Protein AF-A0A966V0D0-F1 (afdb_monomer)

Sequence (56 aa):
MLLIDTSLWIDFTRSSSPQSRKQQIAPWILDPAAHLAEPVVFELLRFARPDEAQQL

Radius of gyration: 11.84 Å; Cα contacts (8 Å, |Δi|>4): 42; chains: 1; bounding box: 25×22×28 Å

Mean predicted aligned error: 4.53 Å

Secondary structure (DSSP, 8-state):
-EEE-HHHHHHHH-TTS-HHHHHHHHHHHS-TTEEE-HHHHHHHHHHS-TTTTT--

Structure (mmCIF, N/CA/C/O backbone):
data_AF-A0A966V0D0-F1
#
_entry.id   AF-A0A966V0D0-F1
#
loop_
_atom_site.group_PDB
_atom_site.id
_atom_site.type_symbol
_atom_site.label_atom_id
_atom_site.label_alt_id
_atom_site.label_comp_id
_atom_site.label_asym_id
_atom_site.label_entity_id
_atom_site.label_seq_id
_atom_site.pdbx_PDB_ins_code
_atom_site.Cartn_x
_atom_site.Cartn_y
_atom_site.Cartn_z
_atom_site.occupancy
_atom_site.B_iso_or_equiv
_atom_site.auth_seq_id
_atom_site.auth_comp_id
_atom_site.auth_asym_id
_atom_site.auth_atom_id
_atom_site.pdbx_PDB_model_num
ATOM 1 N N . MET A 1 1 ? -7.542 11.189 -10.738 1.00 66.00 1 MET A N 1
ATOM 2 C CA . MET A 1 1 ? -6.188 10.629 -10.572 1.00 66.00 1 MET A CA 1
ATOM 3 C C . MET A 1 1 ? -5.764 10.895 -9.141 1.00 66.00 1 MET A C 1
ATOM 5 O O . MET A 1 1 ? -5.669 12.060 -8.769 1.00 66.00 1 MET A O 1
ATOM 9 N N . LEU A 1 2 ? -5.633 9.843 -8.334 1.00 81.06 2 LEU A N 1
ATOM 10 C CA . LEU A 1 2 ? -5.187 9.924 -6.943 1.00 81.06 2 LEU A CA 1
ATOM 11 C C . LEU A 1 2 ? -3.733 9.458 -6.884 1.00 81.06 2 LEU A C 1
ATOM 13 O O . LEU A 1 2 ? -3.405 8.412 -7.439 1.00 81.06 2 LEU A O 1
ATOM 17 N N . LEU A 1 3 ? -2.879 10.249 -6.241 1.00 86.25 3 LEU A N 1
ATOM 18 C CA . LEU A 1 3 ? -1.501 9.876 -5.953 1.00 86.25 3 LEU A CA 1
ATOM 19 C C . LEU A 1 3 ? -1.422 9.450 -4.488 1.00 86.25 3 LEU A C 1
ATOM 21 O O . LEU A 1 3 ? -1.738 10.239 -3.597 1.00 86.25 3 LEU A O 1
ATOM 25 N N . ILE A 1 4 ? -1.029 8.206 -4.246 1.00 86.56 4 ILE A N 1
ATOM 26 C CA . ILE A 1 4 ? -0.870 7.660 -2.904 1.00 86.56 4 ILE A CA 1
ATOM 27 C C . ILE A 1 4 ? 0.499 8.057 -2.373 1.00 86.56 4 ILE A C 1
ATOM 29 O O . ILE A 1 4 ? 1.535 7.613 -2.870 1.00 86.56 4 ILE A O 1
ATOM 33 N N . ASP A 1 5 ? 0.475 8.890 -1.339 1.00 88.44 5 ASP A N 1
ATOM 34 C CA . ASP A 1 5 ? 1.661 9.252 -0.579 1.00 88.44 5 ASP A CA 1
ATOM 35 C C . ASP A 1 5 ? 2.181 8.068 0.254 1.00 88.44 5 ASP A C 1
ATOM 37 O O . ASP A 1 5 ? 1.420 7.208 0.717 1.00 88.44 5 ASP A O 1
ATOM 41 N N . THR A 1 6 ? 3.490 8.061 0.502 1.00 84.94 6 THR A N 1
ATOM 42 C CA . THR A 1 6 ? 4.181 7.053 1.312 1.00 84.94 6 THR A CA 1
ATOM 43 C C . THR A 1 6 ? 3.550 6.873 2.691 1.00 84.94 6 THR A C 1
ATOM 45 O O . THR A 1 6 ? 3.436 5.745 3.166 1.00 84.94 6 THR A O 1
ATOM 48 N N . SER A 1 7 ? 3.098 7.951 3.336 1.00 88.19 7 SER A N 1
ATOM 49 C CA . SER A 1 7 ? 2.472 7.880 4.662 1.00 88.19 7 SER A CA 1
ATOM 50 C C . SER A 1 7 ? 1.197 7.028 4.669 1.00 88.19 7 SER A C 1
ATOM 52 O O . SER A 1 7 ? 1.042 6.174 5.543 1.00 88.19 7 SER A O 1
ATOM 54 N N . LEU A 1 8 ? 0.331 7.184 3.660 1.00 90.12 8 LEU A N 1
ATOM 55 C CA . LEU A 1 8 ? -0.896 6.396 3.512 1.00 90.12 8 LEU A CA 1
ATOM 56 C C . LEU A 1 8 ? -0.592 4.933 3.189 1.00 90.12 8 LEU A C 1
ATOM 58 O O . LEU A 1 8 ? -1.208 4.032 3.762 1.00 90.12 8 LEU A O 1
ATOM 62 N N . TRP A 1 9 ? 0.386 4.688 2.316 1.00 89.19 9 TRP A N 1
ATOM 63 C CA . TRP A 1 9 ? 0.820 3.330 1.995 1.00 89.19 9 TRP A CA 1
ATOM 64 C C . TRP A 1 9 ? 1.386 2.598 3.221 1.00 89.19 9 TRP A C 1
ATOM 66 O O . TRP A 1 9 ? 1.030 1.446 3.488 1.00 89.19 9 TRP A O 1
ATOM 76 N N . ILE A 1 10 ? 2.226 3.274 4.012 1.00 88.81 10 ILE A N 1
ATOM 77 C CA . ILE A 1 10 ? 2.776 2.734 5.263 1.00 88.81 10 ILE A CA 1
ATOM 78 C C . ILE A 1 10 ? 1.652 2.466 6.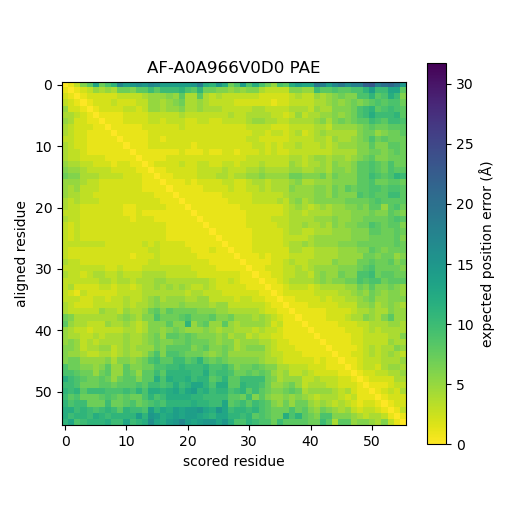262 1.00 88.81 10 ILE A C 1
ATOM 80 O O . ILE A 1 10 ? 1.600 1.384 6.847 1.00 88.81 10 ILE A O 1
ATOM 84 N N . ASP A 1 11 ? 0.733 3.415 6.454 1.00 91.88 11 ASP A N 1
ATOM 85 C CA . ASP A 1 11 ? -0.400 3.237 7.362 1.00 91.88 11 ASP A CA 1
ATOM 86 C C . ASP A 1 11 ? -1.261 2.023 6.966 1.00 91.88 11 ASP A C 1
ATOM 88 O O . ASP A 1 11 ? -1.720 1.285 7.844 1.00 91.88 11 ASP A O 1
ATOM 92 N N . PHE A 1 12 ? -1.434 1.769 5.666 1.00 92.94 12 PHE A N 1
ATOM 93 C CA . PHE A 1 12 ? -2.210 0.638 5.154 1.00 92.94 12 PHE A CA 1
ATOM 94 C C . PHE A 1 12 ? -1.504 -0.711 5.356 1.00 92.94 12 PHE A C 1
ATOM 96 O O . PHE A 1 12 ? -2.101 -1.670 5.858 1.00 92.94 12 PHE A O 1
ATOM 103 N N . THR A 1 13 ? -0.217 -0.783 5.013 1.00 89.44 13 THR A N 1
ATOM 104 C CA . THR A 1 13 ? 0.556 -2.037 4.987 1.00 89.44 13 THR A CA 1
ATOM 105 C C . THR A 1 13 ? 1.117 -2.441 6.351 1.00 89.44 13 THR A C 1
ATOM 107 O O . THR A 1 13 ? 1.221 -3.631 6.654 1.00 89.44 13 THR A O 1
ATOM 110 N N . ARG A 1 14 ? 1.428 -1.486 7.234 1.00 90.94 14 ARG A N 1
ATOM 111 C CA . ARG A 1 14 ? 2.059 -1.761 8.532 1.00 90.94 14 ARG A CA 1
ATOM 112 C C . ARG A 1 14 ? 1.137 -2.554 9.461 1.00 90.94 14 ARG A C 1
ATOM 114 O O . ARG A 1 14 ? -0.023 -2.202 9.675 1.00 90.94 14 ARG A O 1
ATOM 121 N N . SER A 1 15 ? 1.654 -3.621 10.069 1.00 91.62 15 SER A N 1
ATOM 122 C CA . SER A 1 15 ? 0.886 -4.491 10.977 1.00 91.62 15 SER A CA 1
ATOM 123 C C . SER A 1 15 ? 0.379 -3.767 12.228 1.00 91.62 15 SER A C 1
ATOM 125 O O . SER A 1 15 ? -0.734 -4.027 12.668 1.00 91.62 15 SER A O 1
ATOM 127 N N . SER A 1 16 ? 1.159 -2.825 12.765 1.00 94.25 16 SER A N 1
ATOM 128 C CA . SER A 1 16 ? 0.820 -2.075 13.980 1.00 94.25 16 SER A CA 1
ATOM 129 C C . SER A 1 16 ? -0.216 -0.964 13.776 1.00 94.25 16 SER A C 1
ATOM 131 O O . SER A 1 16 ? -0.609 -0.325 14.750 1.00 94.25 16 SER A O 1
ATOM 133 N N . SER A 1 17 ? -0.626 -0.674 12.538 1.00 95.00 17 SER A N 1
ATOM 134 C CA . SER A 1 17 ? -1.618 0.370 12.272 1.00 95.00 17 SER A CA 1
ATOM 135 C C . SER A 1 17 ? -3.024 -0.085 12.684 1.00 95.00 17 SER A C 1
ATOM 137 O O . SER A 1 17 ? -3.403 -1.219 12.369 1.00 95.00 17 SER A O 1
ATOM 139 N N . P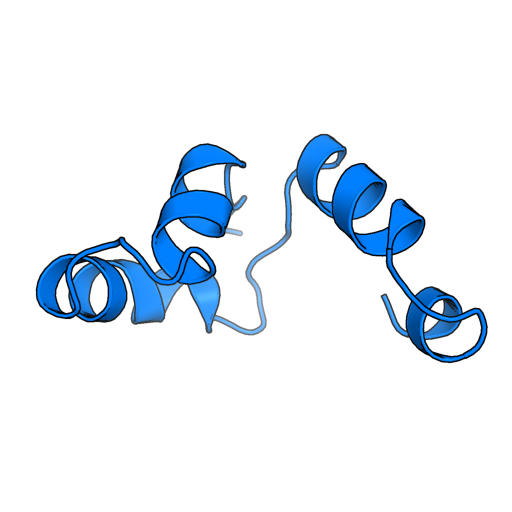RO A 1 18 ? -3.836 0.778 13.328 1.00 96.50 18 PRO A N 1
ATOM 140 C CA . PRO A 1 18 ? -5.199 0.434 13.725 1.00 96.50 18 PRO A CA 1
ATOM 141 C C . PRO A 1 18 ? -6.060 -0.013 12.541 1.00 96.50 18 PRO A C 1
ATOM 143 O O . PRO A 1 18 ? -6.054 0.621 11.484 1.00 96.50 18 PRO A O 1
ATOM 146 N N . GLN A 1 19 ? -6.868 -1.058 12.732 1.00 96.31 19 GLN A N 1
ATOM 147 C CA . GLN A 1 19 ? -7.753 -1.568 11.679 1.00 96.31 19 GLN A CA 1
ATOM 148 C C . GLN A 1 19 ? -8.761 -0.512 11.201 1.00 96.31 19 GLN A C 1
ATOM 150 O O . GLN A 1 19 ? -9.040 -0.437 10.008 1.00 96.31 19 GLN A O 1
ATOM 155 N N . SER A 1 20 ? -9.246 0.346 12.103 1.00 96.69 20 SER A N 1
ATOM 156 C CA . SER A 1 20 ? -10.135 1.463 11.764 1.00 96.69 20 SER A CA 1
ATOM 157 C C . SER A 1 20 ? -9.490 2.439 10.778 1.00 96.69 20 SER A C 1
ATOM 159 O O . SER A 1 20 ? -10.118 2.817 9.794 1.00 96.69 20 SER A O 1
ATOM 161 N N . ARG A 1 21 ? -8.212 2.786 10.977 1.00 94.06 21 ARG A N 1
ATOM 162 C CA . ARG A 1 21 ? -7.452 3.627 10.042 1.00 94.06 21 ARG A CA 1
ATOM 163 C C . ARG A 1 21 ? -7.297 2.943 8.686 1.00 94.06 21 ARG A C 1
ATOM 165 O O . ARG A 1 21 ? -7.516 3.579 7.662 1.00 94.06 21 ARG A O 1
ATOM 172 N N . LYS A 1 22 ? -6.978 1.645 8.670 1.00 96.19 22 LYS A N 1
ATOM 173 C CA . LYS A 1 22 ? -6.870 0.871 7.421 1.00 96.19 22 LYS A CA 1
ATOM 174 C C . LYS A 1 22 ? -8.183 0.857 6.642 1.00 96.19 22 LYS A C 1
ATOM 176 O O . LYS A 1 22 ? -8.170 1.059 5.436 1.00 96.19 22 LYS A O 1
ATOM 181 N N . GLN A 1 23 ? -9.310 0.669 7.330 1.00 96.56 23 GLN A N 1
ATOM 182 C CA . GLN A 1 23 ? -10.644 0.713 6.723 1.00 96.56 23 GLN A CA 1
ATOM 183 C C . GLN A 1 23 ? -10.981 2.0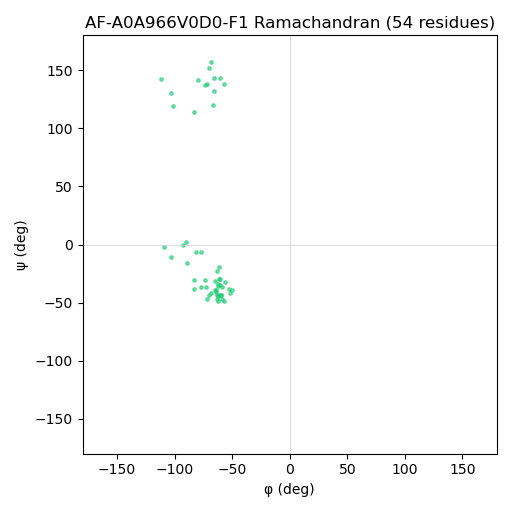99 6.167 1.00 96.56 23 GLN A C 1
ATOM 185 O O . GLN A 1 23 ? -11.557 2.191 5.088 1.00 96.56 23 GLN A O 1
ATOM 190 N N . GLN A 1 24 ? -10.594 3.167 6.870 1.00 95.75 24 GLN A N 1
ATOM 191 C CA . GLN A 1 24 ? -10.807 4.544 6.415 1.00 95.75 24 GLN A CA 1
ATOM 192 C C . GLN A 1 24 ? -10.040 4.862 5.128 1.00 95.75 24 GLN A C 1
ATOM 194 O O . GLN A 1 24 ? -10.591 5.519 4.252 1.00 95.75 24 GLN A O 1
ATOM 199 N N . ILE A 1 25 ? -8.793 4.396 5.005 1.00 94.62 25 ILE A N 1
ATOM 200 C CA . ILE A 1 25 ? -7.940 4.699 3.843 1.00 94.62 25 ILE A CA 1
ATOM 201 C C . ILE A 1 25 ? -8.092 3.697 2.685 1.00 94.62 25 ILE A C 1
ATOM 203 O O . ILE A 1 25 ? -7.692 3.998 1.562 1.00 94.62 25 ILE A O 1
ATOM 207 N N . ALA A 1 26 ? -8.687 2.523 2.933 1.00 94.62 26 ALA A N 1
ATOM 208 C CA . ALA A 1 26 ? -8.847 1.455 1.944 1.00 94.62 26 ALA A CA 1
ATOM 209 C C . ALA A 1 26 ? -9.491 1.901 0.617 1.00 94.62 26 ALA A C 1
ATOM 211 O O . ALA A 1 26 ? -8.977 1.490 -0.420 1.00 94.62 26 ALA A O 1
ATOM 212 N N . PRO A 1 27 ? -10.545 2.746 0.587 1.00 94.69 27 PRO A N 1
ATOM 213 C CA . PRO A 1 27 ? -11.158 3.157 -0.676 1.00 94.69 27 PRO A CA 1
ATOM 214 C C . PRO A 1 27 ? -10.203 3.898 -1.616 1.00 94.69 27 PRO A C 1
ATOM 216 O O . PRO A 1 27 ? -10.367 3.809 -2.825 1.00 94.69 27 PRO A O 1
ATOM 219 N N . TRP A 1 28 ? -9.210 4.614 -1.078 1.00 91.62 28 TRP A N 1
ATOM 220 C CA . TRP A 1 28 ? -8.215 5.322 -1.888 1.00 91.62 28 TRP A CA 1
ATOM 221 C C . TRP A 1 28 ? -7.083 4.401 -2.335 1.00 91.62 28 TRP A C 1
ATOM 223 O O . TRP A 1 28 ? -6.613 4.521 -3.458 1.00 91.62 28 TRP A O 1
ATOM 233 N N . ILE A 1 29 ? -6.653 3.479 -1.469 1.00 90.50 29 ILE A N 1
ATOM 234 C CA . ILE A 1 29 ? -5.560 2.540 -1.768 1.00 90.50 29 ILE A CA 1
ATOM 235 C C . ILE A 1 29 ? -5.994 1.457 -2.763 1.00 90.50 29 ILE A C 1
ATOM 237 O O . ILE A 1 29 ? -5.197 1.029 -3.589 1.00 90.50 29 ILE A O 1
ATOM 241 N N . LEU A 1 30 ? -7.244 0.998 -2.671 1.00 91.00 30 LEU A N 1
ATOM 242 C CA . LEU A 1 30 ? -7.790 -0.077 -3.505 1.00 91.00 30 LEU A CA 1
ATOM 243 C C . LEU A 1 30 ? -8.440 0.433 -4.800 1.00 91.00 30 LEU A C 1
ATOM 245 O O . LEU A 1 30 ? -8.987 -0.371 -5.553 1.00 91.00 30 LEU A O 1
ATOM 249 N N . ASP A 1 31 ? -8.412 1.744 -5.055 1.00 92.06 31 ASP A N 1
ATOM 250 C CA . ASP A 1 31 ? -8.866 2.316 -6.322 1.00 92.06 31 ASP A CA 1
ATOM 251 C C . ASP A 1 31 ? -7.914 1.867 -7.451 1.00 92.06 31 ASP A C 1
ATOM 253 O O . ASP A 1 31 ? -6.727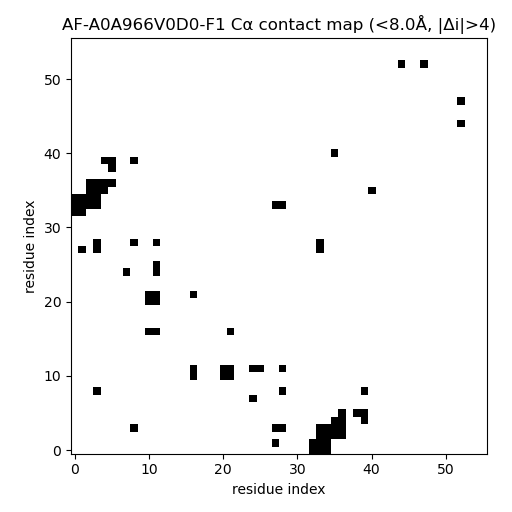 2.197 -7.407 1.00 92.06 31 ASP A O 1
ATOM 257 N N . PRO A 1 32 ? -8.395 1.155 -8.488 1.00 88.00 32 PRO A N 1
ATOM 258 C CA . PRO A 1 32 ? -7.558 0.718 -9.608 1.00 88.00 32 PRO A CA 1
ATOM 259 C C . PRO A 1 32 ? -6.920 1.865 -10.404 1.00 88.00 32 PRO A C 1
ATOM 261 O O . PRO A 1 32 ? -5.971 1.636 -11.149 1.00 88.00 32 PRO A O 1
ATOM 264 N N . ALA A 1 33 ? -7.450 3.088 -10.292 1.00 90.12 33 ALA A N 1
ATOM 265 C CA . ALA A 1 33 ? -6.894 4.286 -10.917 1.00 90.12 33 ALA A CA 1
ATOM 266 C C . ALA A 1 33 ? -5.919 5.053 -9.998 1.00 90.12 33 ALA A C 1
ATOM 268 O O . ALA A 1 33 ? -5.395 6.107 -10.394 1.00 90.12 33 ALA A O 1
ATOM 269 N N . ALA A 1 34 ? -5.688 4.574 -8.772 1.00 90.12 34 ALA A N 1
ATOM 270 C CA . ALA A 1 34 ? -4.692 5.138 -7.875 1.00 90.12 34 ALA A CA 1
ATOM 271 C C . ALA A 1 34 ? -3.281 4.803 -8.363 1.00 90.12 34 ALA A C 1
ATOM 273 O O . ALA A 1 34 ? -2.988 3.689 -8.786 1.00 90.12 34 ALA A O 1
ATOM 274 N N . HIS A 1 35 ? -2.401 5.794 -8.292 1.00 89.31 35 HIS A N 1
ATOM 275 C CA . HIS A 1 35 ? -0.991 5.632 -8.610 1.00 89.31 35 HIS A CA 1
ATOM 276 C C . HIS A 1 35 ? -0.183 5.778 -7.328 1.00 89.31 35 HIS A C 1
ATOM 278 O O . HIS A 1 35 ? -0.503 6.605 -6.473 1.00 89.31 35 HIS A O 1
ATOM 284 N N . LEU A 1 36 ? 0.875 4.990 -7.192 1.00 87.88 36 LEU A N 1
ATOM 285 C CA . LEU A 1 36 ? 1.818 5.139 -6.093 1.00 87.88 36 LEU A CA 1
ATOM 286 C C . LEU A 1 36 ? 2.785 6.283 -6.397 1.00 87.88 36 LEU A C 1
ATOM 288 O O . LEU A 1 36 ? 3.218 6.455 -7.536 1.00 87.88 36 LEU A O 1
ATOM 292 N N . ALA A 1 37 ? 3.145 7.059 -5.376 1.00 88.88 37 ALA A N 1
ATOM 293 C CA . ALA A 1 37 ? 4.254 7.992 -5.506 1.00 88.88 37 ALA A CA 1
ATOM 294 C C . ALA A 1 37 ? 5.552 7.230 -5.821 1.00 88.88 37 ALA A C 1
ATOM 296 O O . ALA A 1 37 ? 5.791 6.148 -5.285 1.00 88.88 37 ALA A O 1
ATOM 297 N N . GLU A 1 38 ? 6.410 7.813 -6.658 1.00 86.69 38 GLU A N 1
ATOM 298 C CA . GLU A 1 38 ? 7.674 7.202 -7.094 1.00 86.69 38 GLU A CA 1
ATOM 299 C C . GLU A 1 38 ? 8.541 6.660 -5.934 1.00 86.69 38 GLU A C 1
ATOM 301 O O . GLU A 1 38 ? 9.041 5.541 -6.057 1.00 86.69 38 GLU A O 1
ATOM 306 N N . PRO A 1 39 ? 8.655 7.330 -4.763 1.00 84.75 39 PRO A N 1
ATOM 307 C CA . PRO A 1 39 ? 9.381 6.768 -3.621 1.00 84.75 39 PRO A CA 1
ATOM 308 C C . PRO A 1 39 ? 8.774 5.466 -3.082 1.00 84.75 39 PRO A C 1
ATOM 310 O O . PRO A 1 39 ? 9.499 4.586 -2.628 1.00 84.75 39 PRO A O 1
ATOM 313 N N . VAL A 1 40 ? 7.447 5.325 -3.139 1.00 84.94 40 VAL A N 1
ATOM 314 C CA . VAL A 1 40 ? 6.755 4.096 -2.726 1.00 84.94 40 VAL A CA 1
ATOM 315 C C . VAL A 1 40 ? 7.031 2.980 -3.722 1.00 84.94 40 VAL A C 1
ATOM 317 O O . VAL A 1 40 ? 7.338 1.866 -3.309 1.00 84.94 40 VAL A O 1
ATOM 320 N N . VAL A 1 41 ? 6.975 3.284 -5.022 1.00 85.94 41 VAL A N 1
ATOM 321 C CA . VAL A 1 41 ? 7.313 2.325 -6.084 1.00 85.94 41 VAL A CA 1
ATOM 322 C C . VAL A 1 41 ? 8.750 1.837 -5.921 1.00 85.94 41 VAL A C 1
ATOM 324 O O . VAL A 1 41 ? 8.990 0.633 -5.934 1.00 85.94 41 VAL A O 1
ATOM 327 N N . PHE A 1 42 ? 9.694 2.752 -5.691 1.00 85.94 42 PHE A N 1
ATOM 328 C CA . PHE A 1 42 ? 11.098 2.416 -5.464 1.00 85.94 42 PHE A CA 1
ATOM 329 C C . PHE A 1 42 ? 11.282 1.458 -4.280 1.00 85.94 42 PHE A C 1
ATOM 331 O O . PHE A 1 42 ? 11.947 0.429 -4.411 1.00 85.94 42 PHE A O 1
ATOM 338 N N . GLU A 1 43 ? 10.667 1.762 -3.134 1.00 83.94 43 GLU A N 1
ATOM 339 C CA . GLU A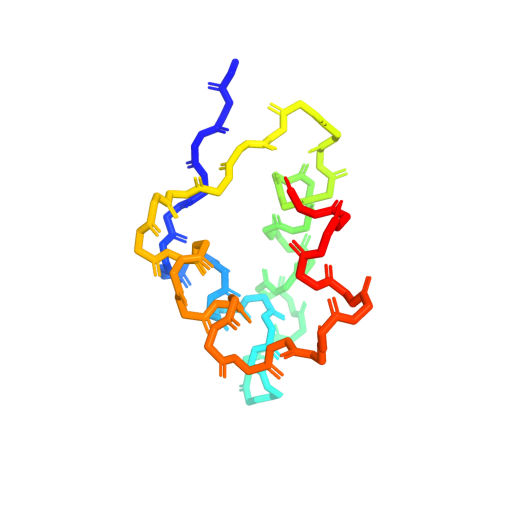 1 43 ? 10.754 0.894 -1.958 1.00 83.94 43 GLU A CA 1
ATOM 340 C C . GLU A 1 43 ? 10.092 -0.467 -2.203 1.00 83.94 43 GLU A C 1
ATOM 342 O O . GLU A 1 43 ? 10.655 -1.488 -1.820 1.00 83.94 43 GLU A O 1
ATOM 347 N N . LEU A 1 44 ? 8.951 -0.527 -2.898 1.00 84.75 44 LEU A N 1
ATOM 348 C CA . LEU A 1 44 ? 8.324 -1.804 -3.255 1.00 84.75 44 LEU A CA 1
ATOM 349 C C . LEU A 1 44 ? 9.222 -2.650 -4.157 1.00 84.75 44 LEU A C 1
ATOM 351 O O . LEU A 1 44 ? 9.461 -3.817 -3.852 1.00 84.75 44 LEU A O 1
ATOM 355 N N . LEU A 1 45 ? 9.770 -2.061 -5.221 1.00 85.00 45 LEU A N 1
ATOM 356 C CA . LEU A 1 45 ? 10.661 -2.754 -6.153 1.00 85.00 45 LEU A CA 1
ATOM 357 C C . LEU A 1 45 ? 11.940 -3.259 -5.476 1.00 85.00 45 LEU A C 1
ATOM 359 O O . LEU A 1 45 ? 12.471 -4.294 -5.869 1.00 85.00 45 LEU A O 1
ATOM 363 N N . ARG A 1 46 ? 12.419 -2.577 -4.429 1.00 85.19 46 ARG A N 1
ATOM 364 C CA . ARG A 1 46 ? 13.584 -3.011 -3.645 1.00 85.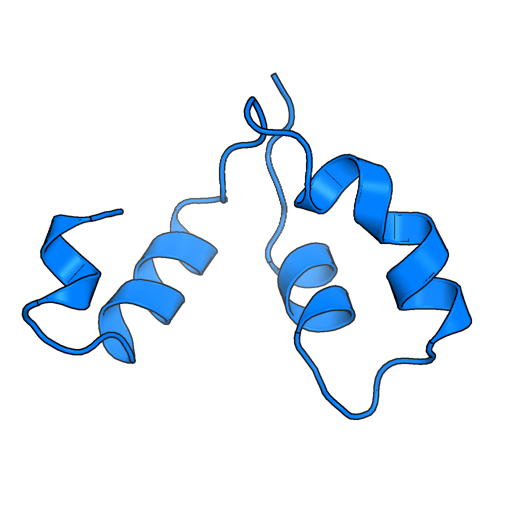19 46 ARG A CA 1
ATOM 365 C C . ARG A 1 46 ? 13.348 -4.324 -2.891 1.00 85.19 46 ARG A C 1
ATOM 367 O O . ARG A 1 46 ? 14.305 -5.065 -2.664 1.00 85.19 46 ARG A O 1
ATOM 374 N N . PHE A 1 47 ? 12.111 -4.592 -2.477 1.00 83.31 47 PHE A N 1
ATOM 375 C CA . PHE A 1 47 ? 11.739 -5.811 -1.748 1.00 83.31 47 PHE A CA 1
ATOM 376 C C . PHE A 1 47 ? 11.010 -6.844 -2.618 1.00 83.31 47 PHE A C 1
ATOM 378 O O . PHE A 1 47 ? 10.831 -7.979 -2.174 1.00 83.31 47 PHE A O 1
ATOM 385 N N . ALA A 1 48 ? 10.602 -6.470 -3.831 1.00 84.62 48 ALA A N 1
ATOM 386 C CA . ALA A 1 48 ? 9.957 -7.355 -4.789 1.00 84.62 48 ALA A CA 1
ATOM 387 C C . ALA A 1 48 ? 10.916 -8.451 -5.274 1.00 84.62 48 ALA A C 1
ATOM 389 O O . ALA A 1 48 ? 12.108 -8.220 -5.505 1.00 84.62 48 ALA A O 1
ATOM 390 N N . ARG A 1 49 ? 10.388 -9.658 -5.479 1.00 84.81 49 ARG A N 1
ATOM 391 C CA . ARG A 1 49 ? 11.102 -10.699 -6.223 1.00 84.81 49 ARG A CA 1
ATOM 392 C C . ARG A 1 49 ? 11.204 -10.300 -7.705 1.00 84.81 49 ARG A C 1
ATOM 394 O O . ARG A 1 49 ? 10.391 -9.507 -8.184 1.00 84.81 49 ARG A O 1
ATOM 401 N N . PRO A 1 50 ? 12.174 -10.840 -8.466 1.00 82.88 50 PRO A N 1
ATOM 402 C CA . PRO A 1 50 ? 12.369 -10.459 -9.867 1.00 82.88 50 PRO A CA 1
ATOM 403 C C . PRO A 1 50 ? 11.133 -10.640 -10.764 1.00 82.88 50 PRO A C 1
ATOM 405 O O . PRO A 1 50 ? 10.941 -9.867 -11.696 1.00 82.88 50 PRO A O 1
ATOM 408 N N . ASP A 1 51 ? 10.300 -11.643 -10.486 1.00 85.88 51 ASP A N 1
ATOM 409 C CA . ASP A 1 51 ? 9.035 -11.913 -11.176 1.00 85.88 51 ASP A CA 1
ATOM 410 C C . ASP A 1 51 ? 7.919 -10.923 -10.802 1.00 85.88 51 ASP A C 1
ATOM 412 O O . ASP A 1 51 ? 7.085 -10.590 -11.641 1.00 85.88 51 ASP A O 1
ATOM 416 N N . GLU A 1 52 ? 7.933 -10.405 -9.574 1.00 81.81 52 GLU A N 1
ATOM 417 C CA . GLU A 1 52 ? 6.987 -9.389 -9.093 1.00 81.81 52 GLU A CA 1
ATOM 418 C C . GLU A 1 52 ? 7.339 -7.99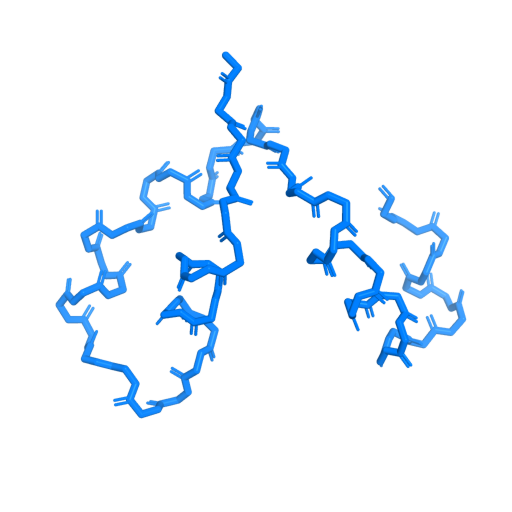2 -9.623 1.00 81.81 52 GLU A C 1
ATOM 420 O O . GLU A 1 52 ? 6.453 -7.218 -9.975 1.00 81.81 52 GLU A O 1
ATOM 425 N N . ALA A 1 53 ? 8.632 -7.679 -9.746 1.00 75.25 53 ALA A N 1
ATOM 426 C CA . ALA A 1 53 ? 9.110 -6.387 -10.241 1.00 75.25 53 ALA A CA 1
ATOM 427 C C . ALA A 1 53 ? 8.712 -6.097 -11.701 1.00 75.25 53 ALA A C 1
ATOM 429 O O . ALA A 1 53 ? 8.671 -4.940 -12.103 1.00 75.25 53 ALA A O 1
ATOM 430 N N . GLN A 1 54 ? 8.417 -7.130 -12.498 1.00 76.44 54 GLN A N 1
ATOM 431 C CA . GLN A 1 54 ? 7.980 -6.990 -13.895 1.00 76.44 54 GLN A CA 1
ATOM 432 C C . GLN A 1 54 ? 6.482 -6.670 -14.045 1.00 76.44 54 GLN A C 1
ATOM 434 O O . GLN A 1 54 ? 6.023 -6.459 -15.166 1.00 76.44 54 GLN A O 1
ATOM 439 N N . GLN A 1 55 ? 5.716 -6.688 -12.949 1.00 71.06 55 GLN A N 1
ATOM 440 C CA . GLN A 1 55 ? 4.251 -6.561 -12.947 1.00 71.06 55 GLN A CA 1
ATOM 441 C C . GLN A 1 55 ? 3.741 -5.225 -12.382 1.00 71.06 55 GLN A C 1
ATOM 443 O O . GLN A 1 55 ? 2.529 -5.012 -12.346 1.00 71.06 55 GLN A O 1
ATOM 448 N N . LEU A 1 56 ? 4.651 -4.361 -11.924 1.00 65.38 56 LEU A N 1
ATOM 449 C CA . LEU A 1 56 ? 4.387 -3.005 -11.428 1.00 65.38 56 LEU A CA 1
ATOM 450 C C . LEU A 1 56 ? 4.558 -1.978 -12.551 1.00 65.38 56 LEU A C 1
ATOM 452 O O . LEU A 1 56 ? 3.741 -1.033 -12.585 1.00 65.38 56 LEU A O 1
#

pLDDT: mean 87.67, std 6.84, range [65.38, 96.69]

Solvent-accessible surfa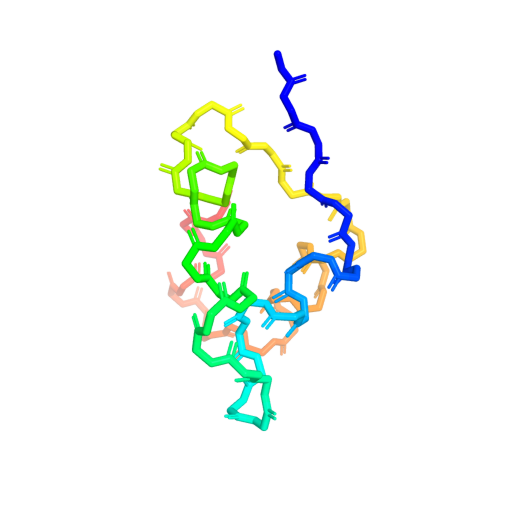ce area (backbone atoms only — not comparable to full-atom values): 3437 Å² total; per-residue (Å²): 132,48,75,44,49,56,69,61,52,48,47,57,70,41,85,89,44,56,66,69,58,33,63,70,49,38,70,61,72,70,34,89,71,43,40,70,34,67,71,45,50,54,56,49,52,72,72,42,52,80,78,56,54,77,74,115

Foldseek 3Di:
DAEDEPVLVCLQPPPPHDPVSNVVSVVQVVPPPYDYDPVVLVVCCVPDDPVRNVVD

=== Feature glossary ===
Legend for the data blocks above and below:

— What the protein is —

The amino-acid sequence is the protein's primary structure: the linear order of residues from the N-terminus to the C-terminus, written in one-letter code. Everything else here — the 3D coordinates, the secondary structure, the domain annotations — is ultimately a consequence of this string.

Database cross-references. InterPro integrates a dozen domain/family signature databases into unified entries with residue-range hits. GO terms attach function/process/location labels with evidence codes. CATH codes position the fold in a four-level structural taxonomy. Organism is the NCBI-taxonomy species name.

— Where its atoms are —

The mmCIF block holds the 3D Cartesian coordinates of each backbone atom (N, Cα, C, O) in ångströms. mmCIF is the PDB's canonical archive format — a tagged-loop text representation of the atomic model.

The six renders are orthographic views along the three Cartesian axes in both directions. Representation (cartoon, sticks, or surface) and color scheme (sequence-rainbow or by-chain) vary across proteins so the training set covers all the common visualization conventions.

— Local backbone conformation —

Secondary structure is the local, repeating backbone conformation. DSSP classifies it into eight states by reading the hydrogen-bond network: three helix types (H, G, I), two β types (E, B), two non-regular types (T, S), and unstructured coil (-).

SS3 is a coarse helix/strand/coil call (letters a/b/c) made by the P-SEA algorithm from inter-Cα distances and dihedrals. It is less detailed than DSSP but needs only Cα positions.

Backbone dihedral angles. Every residue except chain termini has a φ (preceding-C → N → Cα → C) and a ψ (N → Cα → C → next-N). They are reported in degree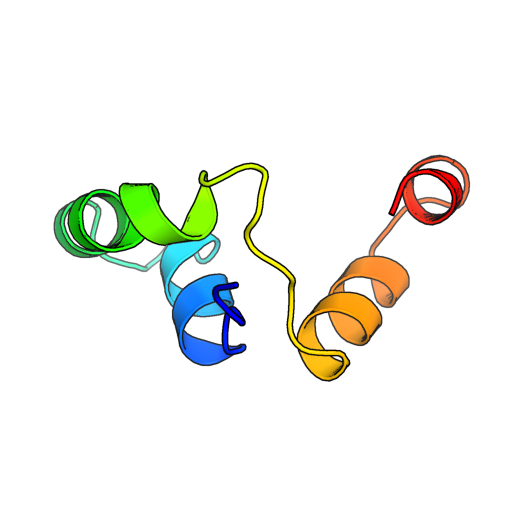s following the IUPAC sign convention. Secondary structure is essentially a statement about which (φ, ψ) basin each residue occupies.

— Global shape and packing —

The geometric summary reports three shape descriptors. Rg (radius of gyration) measures how spread out the Cα atoms are about their centre of mass; compact globular proteins have small Rg, elongated or unfolded ones large. Cα contacts (<8 Å, |i−j|>4) count long-range residue pairs in spatial proximity — high for tightly packed folds, near zero for rods or random coil. The bounding-box extents give the protein's footprint along x, y, z in Å.

Solvent accessibility: the surface area of each residue that a 1.4 Å water probe can touch, in Å². When only backbone atoms are present the absolute values are lower than full-atom SASA (side chains contribute most of the area) and are flagged as backbone-only.

Plot images: a contact map (which residues are close in 3D, as an N×N binary image), a Ramachandran scatter (backbone torsion angles, revealing secondary-structure composition at a glance), and — for AlphaFold structures — a PAE heatmap (pairwise prediction confidence).

— Structural neighborhood —

Foldseek's 3Di representation compresses backbone geometry into a per-residue letter drawn from a learned twenty-state alphabet. It captures the tertiary interaction pattern around each residue — which residues are packed against it in space, regardless of where they are in sequence.

Structural nearest neighbors (via Foldseek easy-search vs the PDB). Reported per hit: target PDB id, E-value, and alignment TM-score. A TM-score above ~0.5 is the conventional threshold for 'same fold'.

— Confidence and disorder —

pLDDT (predicted Local Distance Difference Test) is AlphaFold's per-residue confidence score, ranging from 0 to 100. Values above 90 indicate high confidence (typically well-packed cores); 70–90 is confident; 50–70 low confidence; below 50 usually means the region is disordered or the prediction is unreliable there. AlphaFold stores pLDDT in the mmCIF B-factor column.

For experimental (PDB) structures, the B-factor (temperature factor) quantifies the positional spread of each atom in the crystal — a combination of thermal vibration and static disorder — in units of Å². High B-factors mark flexible loops or poorly resolved regions; low B-factors mark the rigid, well-ordered core.

Predicted Aligned Error (PAE) is an AlphaFold confidence matrix: entry (i, j) is the expected error in the position of residue j, in ångströms, when the prediction is superimposed on the true structure at residue i. Low PAE within a block of residues means that block is internally rigid and well-predicted; high PAE between two blocks means their relative placement is uncertain even if each block individually is confident.